Protein AF-A0A1B1N2X9-F1 (afdb_monomer_lite)

Organism: NCBI:txid1462996

Sequence (135 aa):
MDWLQILVITVVVIGSGLLIAALVQNFTFRRNVKKETALLLQACAHEPVIQLNEERLQQLPPPVLRWLRLTRSLDAGKPIRSVRIRQEGMLRTKPEGAWMPFRAKQYSLLDQPSFIWMARIQRHRGLRFMAETCT

Radius of gyration: 24.11 Å; chains: 1; bounding box: 56×23×77 Å

Structure (mmCIF, N/CA/C/O backbone):
data_AF-A0A1B1N2X9-F1
#
_entry.id   AF-A0A1B1N2X9-F1
#
loop_
_atom_site.group_PDB
_atom_site.id
_atom_site.type_symbol
_atom_site.label_atom_id
_atom_site.label_alt_id
_atom_site.label_comp_id
_atom_site.label_asym_id
_atom_site.label_entity_id
_atom_site.label_seq_id
_atom_site.pdbx_PDB_ins_code
_atom_site.Cartn_x
_atom_site.Cartn_y
_atom_site.Cartn_z
_atom_site.occupancy
_atom_site.B_iso_or_equiv
_atom_site.auth_seq_id
_atom_site.auth_comp_id
_atom_site.auth_asym_id
_atom_site.auth_atom_id
_atom_site.pdbx_PDB_model_num
ATOM 1 N N . MET A 1 1 ? 36.705 -3.553 -45.521 1.00 69.06 1 MET A N 1
ATOM 2 C CA . MET A 1 1 ? 35.517 -3.593 -44.644 1.00 69.06 1 MET A CA 1
ATOM 3 C C . MET A 1 1 ? 34.549 -2.564 -45.162 1.00 69.06 1 MET A C 1
ATOM 5 O O . MET A 1 1 ? 34.895 -1.388 -45.189 1.00 69.06 1 MET A O 1
ATOM 9 N N . ASP A 1 2 ? 33.383 -3.009 -45.608 1.00 88.75 2 ASP A N 1
ATOM 10 C CA . ASP A 1 2 ? 32.369 -2.108 -46.140 1.00 88.75 2 ASP A CA 1
ATOM 11 C C . ASP A 1 2 ? 31.736 -1.320 -44.991 1.00 88.75 2 ASP A C 1
ATOM 13 O O . ASP A 1 2 ? 31.458 -1.874 -43.925 1.00 88.75 2 ASP A O 1
ATOM 17 N N . TRP A 1 3 ? 31.480 -0.029 -45.194 1.00 86.00 3 TRP A N 1
ATOM 18 C CA . TRP A 1 3 ? 30.863 0.852 -44.192 1.00 86.00 3 TRP A CA 1
ATOM 19 C C . TRP A 1 3 ? 29.541 0.304 -43.628 1.00 86.00 3 TRP A C 1
ATOM 21 O O . TRP A 1 3 ? 29.219 0.517 -42.459 1.00 86.00 3 TRP A O 1
ATOM 31 N N . LEU A 1 4 ? 28.819 -0.479 -44.435 1.00 89.81 4 LEU A N 1
ATOM 32 C CA . LEU A 1 4 ? 27.624 -1.216 -44.027 1.00 89.81 4 LEU A CA 1
ATOM 33 C C . LEU A 1 4 ? 27.905 -2.255 -42.930 1.00 89.81 4 LEU A C 1
ATOM 35 O O . LEU A 1 4 ? 27.122 -2.370 -41.991 1.00 89.81 4 LEU A O 1
ATOM 39 N N . GLN A 1 5 ? 29.027 -2.976 -42.995 1.00 88.44 5 GLN A N 1
ATOM 40 C CA . GLN A 1 5 ? 29.387 -3.976 -41.983 1.00 88.44 5 GLN A CA 1
ATOM 41 C C . GLN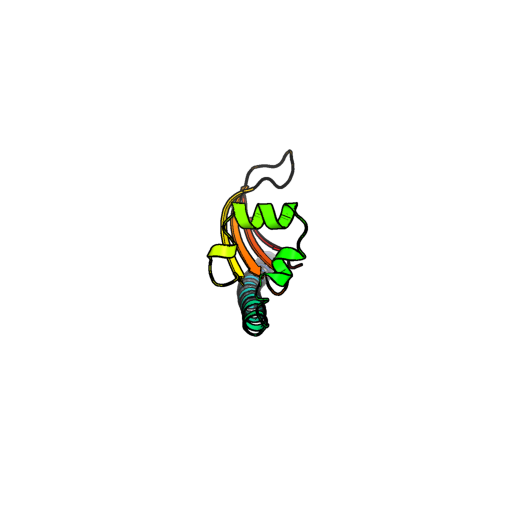 A 1 5 ? 29.699 -3.320 -40.631 1.00 88.44 5 GLN A C 1
ATOM 43 O O . GLN A 1 5 ? 29.270 -3.817 -39.591 1.00 88.44 5 GLN A O 1
ATOM 48 N N . ILE A 1 6 ? 30.383 -2.172 -40.639 1.00 90.38 6 ILE A N 1
ATOM 49 C CA . ILE A 1 6 ? 30.709 -1.416 -39.418 1.00 90.38 6 ILE A CA 1
ATOM 50 C C . ILE A 1 6 ? 29.428 -0.884 -38.754 1.00 90.38 6 ILE A C 1
ATOM 52 O O . ILE A 1 6 ? 29.265 -0.994 -37.535 1.00 90.38 6 ILE A O 1
ATOM 56 N N . LEU A 1 7 ? 28.484 -0.367 -39.549 1.00 93.81 7 LEU A N 1
ATOM 57 C CA . LEU A 1 7 ? 27.184 0.100 -39.059 1.00 93.81 7 LEU A CA 1
ATOM 58 C C . LEU A 1 7 ? 26.377 -1.024 -38.395 1.00 93.81 7 LEU A C 1
ATOM 60 O O . LEU A 1 7 ? 25.881 -0.848 -37.282 1.00 93.81 7 LEU A O 1
ATOM 64 N N . VAL A 1 8 ? 26.292 -2.192 -39.038 1.00 94.00 8 VAL A N 1
ATOM 65 C CA . VAL A 1 8 ? 25.544 -3.345 -38.510 1.00 94.00 8 VAL A CA 1
ATOM 66 C C . VAL A 1 8 ? 26.136 -3.837 -37.188 1.00 94.00 8 VAL A C 1
ATOM 68 O O . VAL A 1 8 ? 25.393 -4.029 -36.226 1.00 94.00 8 VAL A O 1
ATOM 71 N N . ILE A 1 9 ? 27.462 -3.980 -37.099 1.00 93.56 9 ILE A N 1
ATOM 72 C CA . ILE A 1 9 ? 28.133 -4.422 -35.865 1.00 93.56 9 ILE A CA 1
ATOM 73 C C . ILE A 1 9 ? 27.855 -3.440 -34.721 1.00 93.56 9 ILE A C 1
ATOM 75 O O . ILE A 1 9 ? 27.517 -3.857 -33.613 1.00 93.56 9 ILE A O 1
ATOM 79 N N . THR A 1 10 ? 27.921 -2.137 -34.995 1.00 92.06 10 THR A N 1
ATOM 80 C CA . THR A 1 10 ? 27.697 -1.098 -33.981 1.00 92.06 10 THR A CA 1
ATOM 81 C C . THR A 1 10 ? 26.269 -1.147 -33.427 1.00 92.06 10 THR A C 1
ATOM 83 O O . THR A 1 10 ? 26.072 -1.121 -32.211 1.00 92.06 10 THR A O 1
ATOM 86 N N . VAL A 1 11 ? 25.265 -1.296 -34.298 1.00 95.12 11 VAL A N 1
ATOM 87 C CA . VAL A 1 11 ? 23.853 -1.414 -33.890 1.00 95.12 11 VAL A CA 1
ATOM 88 C C . VAL A 1 11 ? 23.613 -2.670 -33.049 1.00 95.12 11 VAL A C 1
ATOM 90 O O . VAL A 1 11 ? 22.914 -2.602 -32.038 1.00 95.12 11 VAL A O 1
ATOM 93 N N . VAL A 1 12 ? 24.215 -3.805 -33.417 1.00 94.75 12 VAL A N 1
ATOM 94 C CA . VAL A 1 12 ? 24.088 -5.063 -32.663 1.00 94.75 12 VAL A CA 1
ATOM 95 C C . VAL A 1 12 ? 24.704 -4.938 -31.268 1.00 94.75 12 VAL A C 1
ATOM 97 O O . VAL A 1 12 ? 24.085 -5.348 -30.284 1.00 94.75 12 VAL A O 1
ATOM 100 N N . VAL A 1 13 ? 25.884 -4.323 -31.155 1.00 94.50 13 VAL A N 1
ATOM 101 C CA . VAL A 1 13 ? 26.549 -4.109 -29.861 1.00 94.50 13 VAL A CA 1
ATOM 102 C C . VAL A 1 13 ? 25.700 -3.211 -28.959 1.00 94.50 13 VAL A C 1
ATOM 104 O O . VAL A 1 13 ? 25.425 -3.585 -27.818 1.00 94.50 13 VAL A O 1
ATOM 107 N N . ILE A 1 14 ? 25.195 -2.088 -29.478 1.00 93.75 14 ILE A N 1
ATOM 108 C CA . ILE A 1 14 ? 24.323 -1.177 -28.720 1.00 93.75 14 ILE A CA 1
ATOM 109 C C . ILE A 1 14 ? 23.022 -1.880 -28.305 1.00 93.75 14 ILE A C 1
ATOM 111 O O . ILE A 1 14 ? 22.618 -1.805 -27.143 1.00 93.75 14 ILE A O 1
ATOM 115 N N . GLY A 1 15 ? 22.387 -2.607 -29.229 1.00 92.12 15 GLY A N 1
ATOM 116 C CA . GLY A 1 15 ? 21.152 -3.345 -28.967 1.00 92.12 15 GLY A CA 1
ATOM 117 C C . GLY A 1 15 ? 21.323 -4.394 -27.869 1.00 92.12 15 GLY A C 1
ATOM 118 O O . GLY A 1 15 ? 20.501 -4.470 -26.956 1.00 92.12 15 GLY A O 1
ATOM 119 N N . SER A 1 16 ? 22.419 -5.157 -27.913 1.00 90.06 16 SER A N 1
ATOM 120 C CA . SER A 1 16 ? 22.739 -6.168 -26.900 1.00 90.06 16 SER A CA 1
ATOM 121 C C . SER A 1 16 ? 22.987 -5.552 -25.516 1.00 90.06 16 SER A C 1
ATOM 123 O O . SER A 1 16 ? 22.440 -6.041 -24.526 1.00 90.06 16 SER A O 1
ATOM 125 N N . GLY A 1 17 ? 23.708 -4.426 -25.446 1.00 91.56 17 GLY A N 1
ATOM 126 C CA . GLY A 1 17 ? 23.938 -3.680 -24.207 1.00 91.56 17 GLY A CA 1
ATOM 127 C C . GLY A 1 17 ? 22.644 -3.186 -23.554 1.00 91.56 17 GLY A C 1
ATOM 128 O O . GLY A 1 17 ? 22.444 -3.381 -22.354 1.00 91.56 17 GLY A O 1
ATOM 129 N N . LEU A 1 18 ? 21.725 -2.621 -24.345 1.00 90.44 18 LEU A N 1
ATOM 130 C CA . LEU A 1 18 ? 20.412 -2.174 -23.859 1.00 90.44 18 LEU A CA 1
ATOM 131 C C . LEU A 1 18 ? 19.556 -3.339 -23.342 1.00 90.44 18 LEU A C 1
ATOM 133 O O . LEU A 1 18 ? 18.898 -3.214 -22.308 1.00 90.44 18 LEU A O 1
ATOM 137 N N . LEU A 1 19 ? 19.591 -4.484 -24.027 1.00 88.88 19 LEU A N 1
ATOM 138 C CA . LEU A 1 19 ? 18.864 -5.692 -23.630 1.00 88.88 19 LEU A CA 1
ATOM 139 C C . LEU A 1 19 ? 19.363 -6.235 -22.286 1.00 88.88 19 LEU A C 1
ATOM 141 O O . LEU A 1 19 ? 18.563 -6.524 -21.393 1.00 88.88 19 LEU A O 1
ATOM 145 N N . ILE A 1 20 ? 20.684 -6.317 -22.116 1.00 87.75 20 ILE A N 1
ATOM 146 C CA . ILE A 1 20 ? 21.313 -6.761 -20.868 1.00 87.75 20 ILE A CA 1
ATOM 147 C C . ILE A 1 20 ? 20.983 -5.785 -19.732 1.00 87.75 20 ILE A C 1
ATOM 149 O O . ILE A 1 20 ? 20.557 -6.219 -18.660 1.00 87.75 20 ILE A O 1
ATOM 153 N N . ALA A 1 21 ? 21.098 -4.475 -19.967 1.00 85.06 21 ALA A N 1
ATOM 154 C CA . ALA A 1 21 ? 20.767 -3.456 -18.973 1.00 85.06 21 ALA A CA 1
ATOM 155 C C . ALA A 1 21 ? 19.301 -3.551 -18.513 1.00 85.06 21 ALA A C 1
ATOM 157 O O . ALA A 1 21 ? 19.032 -3.535 -17.311 1.00 85.06 21 ALA A O 1
ATOM 158 N N . ALA A 1 22 ? 18.356 -3.730 -19.443 1.00 80.75 22 ALA A N 1
ATOM 159 C CA . ALA A 1 22 ? 16.937 -3.886 -19.123 1.00 80.75 22 ALA A CA 1
ATOM 160 C C . ALA A 1 22 ? 16.657 -5.141 -18.273 1.00 80.75 22 ALA A C 1
ATOM 162 O O . ALA A 1 22 ? 15.873 -5.094 -17.318 1.00 80.75 22 ALA A O 1
ATOM 163 N N . LEU A 1 23 ? 17.318 -6.263 -18.581 1.00 82.38 23 LEU A N 1
ATOM 164 C CA . LEU A 1 23 ? 17.195 -7.502 -17.807 1.00 82.38 23 LEU A CA 1
ATOM 165 C C . LEU A 1 23 ? 17.750 -7.344 -16.385 1.00 82.38 23 LEU A C 1
ATOM 167 O O . LEU A 1 23 ? 17.086 -7.735 -15.418 1.00 82.38 23 LEU A O 1
ATOM 171 N N . VAL A 1 24 ? 18.929 -6.730 -16.249 1.00 83.81 24 VAL A N 1
ATOM 172 C CA . VAL A 1 24 ? 19.578 -6.480 -14.954 1.00 83.81 24 VAL A CA 1
ATOM 173 C C . VAL A 1 24 ? 18.748 -5.522 -14.103 1.00 83.81 24 VAL A C 1
ATOM 175 O O . VAL A 1 24 ? 18.507 -5.812 -12.930 1.00 83.81 24 VAL A O 1
ATOM 178 N N . GLN A 1 25 ? 18.245 -4.426 -14.678 1.00 68.56 25 GLN A N 1
ATOM 179 C CA . GLN A 1 25 ? 17.392 -3.480 -13.954 1.00 68.56 25 GLN A CA 1
ATOM 180 C C . GLN A 1 25 ? 16.150 -4.164 -13.380 1.00 68.56 25 GLN A C 1
ATOM 182 O O . GLN A 1 25 ? 15.858 -4.029 -12.192 1.00 68.56 25 GLN A O 1
ATOM 187 N N . ASN A 1 26 ? 15.452 -4.965 -14.187 1.00 72.06 26 ASN A N 1
ATOM 188 C CA . ASN A 1 26 ? 14.247 -5.659 -13.744 1.00 72.06 26 ASN A CA 1
ATOM 189 C C . ASN A 1 26 ? 14.539 -6.697 -12.641 1.00 72.06 26 ASN A C 1
ATOM 191 O O . ASN A 1 26 ? 13.731 -6.886 -11.728 1.00 72.06 26 ASN A O 1
ATOM 195 N N . PHE A 1 27 ? 15.688 -7.377 -12.693 1.00 74.56 27 PHE A N 1
ATOM 196 C CA . PHE A 1 27 ? 16.072 -8.347 -11.667 1.00 74.56 27 PHE A CA 1
ATOM 197 C C . PHE A 1 27 ? 16.442 -7.677 -10.340 1.00 74.56 27 PHE A C 1
ATOM 199 O O . PHE A 1 27 ? 15.919 -8.056 -9.287 1.00 74.56 27 PHE A O 1
ATOM 206 N N . THR A 1 28 ? 17.304 -6.661 -10.389 1.00 68.00 28 THR A N 1
ATOM 207 C CA . THR A 1 28 ? 17.780 -5.935 -9.205 1.00 68.00 28 THR A CA 1
ATOM 208 C C . THR A 1 28 ? 16.629 -5.219 -8.508 1.00 68.00 28 THR A C 1
ATOM 210 O O . THR A 1 28 ? 16.473 -5.356 -7.297 1.00 68.00 28 THR A O 1
ATOM 213 N N . PHE A 1 29 ? 15.741 -4.578 -9.273 1.00 69.00 29 PHE A N 1
ATOM 214 C CA . PHE A 1 29 ? 14.539 -3.933 -8.750 1.00 69.00 29 PHE A CA 1
ATOM 215 C C . PHE A 1 29 ? 13.641 -4.924 -7.996 1.00 69.00 29 PHE A C 1
ATOM 217 O O . PHE A 1 29 ? 13.354 -4.744 -6.816 1.00 69.00 29 PHE A O 1
ATOM 224 N N . ARG A 1 30 ? 13.293 -6.067 -8.611 1.00 68.62 30 ARG A N 1
ATOM 225 C CA . ARG A 1 30 ? 12.479 -7.101 -7.940 1.00 68.62 30 ARG A CA 1
ATOM 226 C C . ARG A 1 30 ? 13.129 -7.647 -6.669 1.00 68.62 30 ARG A C 1
ATOM 228 O O . ARG A 1 30 ? 12.412 -8.110 -5.778 1.00 68.62 30 ARG A O 1
ATOM 235 N N . ARG A 1 31 ? 14.462 -7.666 -6.605 1.00 68.25 31 ARG A N 1
ATOM 236 C CA . ARG A 1 31 ? 15.213 -8.146 -5.442 1.00 68.25 31 ARG A CA 1
ATOM 237 C C . ARG A 1 31 ? 15.226 -7.113 -4.318 1.00 68.25 31 ARG A C 1
ATOM 239 O O . ARG A 1 31 ? 14.997 -7.506 -3.178 1.00 68.25 31 ARG A O 1
ATOM 246 N N . ASN A 1 32 ? 15.443 -5.840 -4.633 1.00 71.69 32 ASN A N 1
ATOM 247 C CA . ASN A 1 32 ? 15.470 -4.756 -3.651 1.00 71.69 32 ASN A CA 1
ATOM 248 C C . ASN A 1 32 ? 14.099 -4.569 -3.006 1.00 71.69 32 ASN A C 1
ATOM 250 O O . ASN A 1 32 ? 13.993 -4.649 -1.789 1.00 71.69 32 ASN A O 1
ATOM 254 N N . VAL A 1 33 ? 13.035 -4.550 -3.809 1.00 68.06 33 VAL A N 1
ATOM 255 C CA . VAL A 1 33 ? 11.655 -4.427 -3.321 1.00 68.06 33 VAL A CA 1
ATOM 256 C C . VAL A 1 33 ? 11.285 -5.557 -2.361 1.00 68.06 33 VAL A C 1
ATOM 258 O O . VAL A 1 33 ? 10.689 -5.330 -1.311 1.00 68.06 33 VAL A O 1
ATOM 261 N N . LYS A 1 34 ? 11.673 -6.803 -2.672 1.00 71.62 34 LYS A N 1
ATOM 262 C CA . LYS A 1 34 ? 11.458 -7.937 -1.759 1.00 71.62 34 LYS A CA 1
ATOM 263 C C . LYS A 1 34 ? 12.222 -7.779 -0.446 1.00 71.62 34 LYS A C 1
ATOM 265 O O . LYS A 1 34 ? 11.679 -8.145 0.591 1.00 71.62 34 LYS A O 1
ATOM 270 N N . LYS A 1 35 ? 13.465 -7.295 -0.503 1.00 72.50 35 LYS A N 1
ATOM 271 C CA . LYS A 1 35 ? 14.308 -7.094 0.679 1.00 72.50 35 LYS A CA 1
ATOM 272 C C . LYS A 1 35 ? 13.769 -5.967 1.554 1.00 72.50 35 LYS A C 1
ATOM 274 O O . LYS A 1 35 ? 13.584 -6.195 2.737 1.00 72.50 35 LYS A O 1
ATOM 279 N N . GLU A 1 36 ? 13.452 -4.815 0.977 1.00 66.19 36 GLU A N 1
ATOM 280 C CA . GLU A 1 36 ? 12.883 -3.664 1.689 1.00 66.19 36 GLU A CA 1
ATOM 281 C C . GLU A 1 36 ? 11.538 -4.014 2.323 1.00 66.19 36 GLU A C 1
ATOM 283 O O . GLU A 1 36 ? 11.339 -3.780 3.511 1.00 66.19 36 GLU A O 1
ATOM 288 N N . THR A 1 37 ? 10.656 -4.695 1.579 1.00 67.88 37 THR A N 1
ATOM 289 C CA . THR A 1 37 ? 9.381 -5.174 2.135 1.00 67.88 37 THR A CA 1
ATOM 290 C C . THR A 1 37 ? 9.615 -6.141 3.301 1.00 67.88 37 THR A C 1
ATOM 292 O O . THR A 1 37 ? 8.922 -6.063 4.309 1.00 67.88 37 THR A O 1
ATOM 295 N N . ALA A 1 38 ? 10.577 -7.064 3.184 1.00 70.50 38 ALA A N 1
ATOM 296 C CA . ALA A 1 38 ? 10.878 -8.018 4.250 1.00 70.50 38 ALA A CA 1
ATOM 297 C C . ALA A 1 38 ? 11.477 -7.336 5.488 1.00 70.50 38 ALA A C 1
ATOM 299 O O . ALA A 1 38 ? 11.079 -7.670 6.598 1.00 70.50 38 ALA A O 1
ATOM 300 N N . LEU A 1 39 ? 12.379 -6.370 5.302 1.00 70.69 39 LEU A N 1
ATOM 301 C CA . LEU A 1 39 ? 13.003 -5.613 6.387 1.00 70.69 39 LEU A CA 1
ATOM 302 C C . LEU A 1 39 ? 11.980 -4.753 7.136 1.00 70.69 39 LEU A C 1
ATOM 304 O O . LEU A 1 39 ? 11.94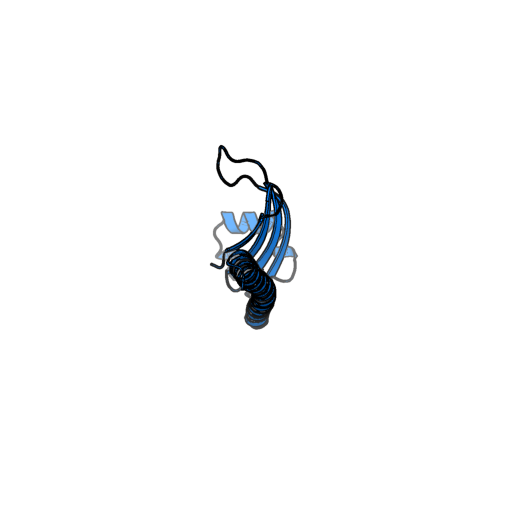0 -4.811 8.361 1.00 70.69 39 LEU A O 1
ATOM 308 N N . LEU A 1 40 ? 11.107 -4.037 6.420 1.00 66.88 40 LEU A N 1
ATOM 309 C CA . LEU A 1 40 ? 10.038 -3.238 7.029 1.00 66.88 40 LEU A CA 1
ATOM 310 C C . LEU A 1 40 ? 9.056 -4.119 7.814 1.00 66.88 40 LEU A C 1
ATOM 312 O O . LEU A 1 40 ? 8.746 -3.836 8.967 1.00 66.88 40 LEU A O 1
ATOM 316 N N . LEU A 1 41 ? 8.629 -5.249 7.239 1.00 66.38 41 LEU A N 1
ATOM 317 C CA . LEU A 1 41 ? 7.752 -6.195 7.939 1.00 66.38 41 LEU A CA 1
ATOM 318 C C . LEU A 1 41 ? 8.421 -6.826 9.175 1.00 66.38 41 LEU A C 1
ATOM 320 O O . LEU A 1 41 ? 7.736 -7.119 10.153 1.00 66.38 41 LEU A O 1
ATOM 324 N N . GLN A 1 42 ? 9.735 -7.060 9.136 1.00 68.00 42 GLN A N 1
ATOM 325 C CA . GLN A 1 42 ? 10.476 -7.708 10.220 1.00 68.00 42 GLN A CA 1
ATOM 326 C C . GLN A 1 42 ? 10.802 -6.741 11.367 1.00 68.00 42 GLN A C 1
ATOM 328 O O . GLN A 1 42 ? 10.689 -7.136 12.528 1.00 68.00 42 GLN A O 1
ATOM 333 N N . ALA A 1 43 ? 11.126 -5.481 11.062 1.00 62.09 43 ALA A N 1
ATOM 334 C CA . ALA A 1 43 ? 11.308 -4.423 12.057 1.00 62.09 43 ALA A CA 1
ATOM 335 C C . ALA A 1 43 ? 10.025 -4.201 12.875 1.00 62.09 43 ALA A C 1
ATOM 337 O O . ALA A 1 43 ? 10.066 -4.157 14.103 1.00 62.09 43 ALA A O 1
ATOM 338 N N . CYS A 1 44 ? 8.865 -4.195 12.214 1.00 56.47 44 CYS A N 1
ATOM 339 C CA . CYS A 1 44 ? 7.582 -4.039 12.894 1.00 56.47 44 CYS A CA 1
ATOM 340 C C . CYS A 1 44 ? 7.139 -5.270 13.692 1.00 56.47 44 CYS A C 1
ATOM 342 O O . CYS A 1 44 ? 6.233 -5.152 14.503 1.00 56.47 44 CYS A O 1
ATOM 344 N N . ALA A 1 45 ? 7.740 -6.452 13.519 1.00 60.75 45 ALA A N 1
ATOM 345 C CA . ALA A 1 45 ? 7.359 -7.623 14.312 1.00 60.75 45 ALA A CA 1
ATOM 346 C C . ALA A 1 45 ? 7.742 -7.487 15.800 1.00 60.75 45 ALA A C 1
ATOM 348 O O . ALA A 1 45 ? 7.137 -8.156 16.640 1.00 60.75 45 ALA A O 1
ATOM 349 N N . HIS A 1 46 ? 8.701 -6.617 16.134 1.00 57.41 46 HIS A N 1
ATOM 350 C CA . HIS A 1 46 ? 9.262 -6.497 17.483 1.00 57.41 46 HIS A CA 1
ATOM 351 C C . HIS A 1 46 ? 8.699 -5.348 18.328 1.00 57.41 46 HIS A C 1
ATOM 353 O O . HIS A 1 46 ? 8.992 -5.298 19.520 1.00 57.41 46 HIS A O 1
ATOM 359 N N . GLU A 1 47 ? 7.888 -4.446 17.770 1.00 63.19 47 GLU A N 1
ATOM 360 C CA . GLU A 1 47 ? 7.346 -3.348 18.577 1.00 63.19 47 GLU A CA 1
ATOM 361 C C . GLU A 1 47 ? 6.243 -3.809 19.540 1.00 63.19 47 GLU A C 1
ATOM 363 O O . GLU A 1 47 ? 5.474 -4.724 19.215 1.00 63.19 47 GLU A O 1
ATOM 368 N N . PRO A 1 48 ? 6.150 -3.195 20.732 1.00 61.25 48 PRO A N 1
ATOM 369 C CA . PRO A 1 48 ? 5.105 -3.504 21.685 1.00 61.25 48 PRO A CA 1
ATOM 370 C C . PRO A 1 48 ? 3.757 -3.044 21.141 1.00 61.25 48 PRO A C 1
ATOM 372 O O . PRO A 1 48 ? 3.524 -1.877 20.836 1.00 61.25 48 PRO A O 1
ATOM 375 N N . VAL A 1 49 ? 2.845 -3.999 21.056 1.00 65.31 49 VAL A N 1
ATOM 376 C CA . VAL A 1 49 ? 1.467 -3.763 20.665 1.00 65.31 49 VAL A CA 1
ATOM 377 C C . VAL A 1 49 ? 0.777 -2.892 21.716 1.00 65.31 49 VAL A C 1
ATOM 379 O O . VAL A 1 49 ? 0.689 -3.268 22.886 1.00 65.31 49 VAL A O 1
ATOM 382 N N . ILE A 1 50 ? 0.228 -1.755 21.287 1.00 69.12 50 ILE A N 1
ATOM 383 C CA . ILE A 1 50 ? -0.660 -0.950 22.121 1.00 69.12 50 ILE A CA 1
ATOM 384 C C . ILE A 1 50 ? -1.914 -1.773 22.438 1.00 69.12 50 ILE A C 1
ATOM 386 O O . ILE A 1 50 ? -2.748 -2.032 21.569 1.00 69.12 50 ILE A O 1
ATOM 390 N N . GLN A 1 51 ? -2.060 -2.174 23.700 1.00 69.25 51 GLN A N 1
ATOM 391 C CA . GLN A 1 51 ? -3.304 -2.758 24.185 1.00 69.25 51 GLN A CA 1
ATOM 392 C C . GLN A 1 51 ? -4.303 -1.648 24.509 1.00 69.25 51 GLN A C 1
ATOM 394 O O . GLN A 1 51 ? -3.989 -0.683 25.208 1.00 69.25 51 GLN A O 1
ATOM 399 N N . LEU A 1 52 ? -5.510 -1.781 23.965 1.00 74.56 52 LEU A N 1
ATOM 400 C CA . LEU A 1 52 ? -6.612 -0.870 24.230 1.00 74.56 52 LEU A CA 1
ATOM 401 C C . LEU A 1 52 ? -7.339 -1.364 25.489 1.00 74.56 52 LEU A C 1
ATOM 403 O O . LEU A 1 52 ? -8.037 -2.373 25.437 1.00 74.56 52 LEU A O 1
ATOM 407 N N . ASN A 1 53 ? -7.131 -0.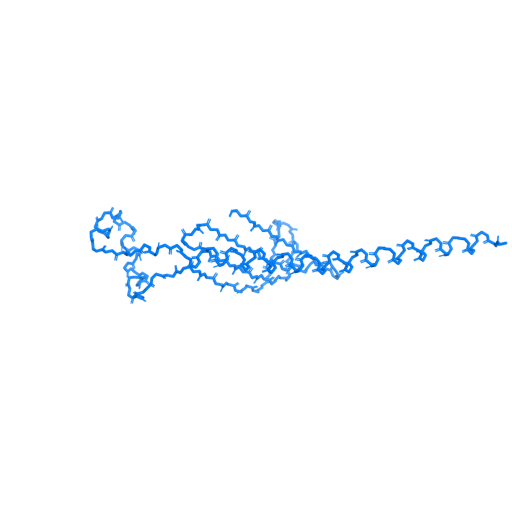691 26.621 1.00 81.44 53 ASN A N 1
ATOM 408 C CA . ASN A 1 53 ? -7.846 -0.960 27.872 1.00 81.44 53 ASN A CA 1
ATOM 409 C C . ASN A 1 53 ? -9.022 0.022 28.054 1.00 81.44 53 ASN A C 1
ATOM 411 O O . ASN A 1 53 ? -9.161 0.992 27.302 1.00 81.44 53 ASN A O 1
ATOM 415 N N . GLU A 1 54 ? -9.880 -0.223 29.048 1.00 82.50 54 GLU A N 1
ATOM 416 C CA . GLU A 1 54 ? -11.057 0.623 29.291 1.00 82.50 54 GLU A CA 1
ATOM 417 C C . GLU A 1 54 ? -10.703 2.083 29.599 1.00 82.50 54 GLU A C 1
ATOM 419 O O . GLU A 1 54 ? -11.364 2.987 29.093 1.00 82.50 54 GLU A O 1
ATOM 424 N N . GLU A 1 55 ? -9.629 2.337 30.346 1.00 85.06 55 GLU A N 1
ATOM 425 C CA . GLU A 1 55 ? -9.175 3.699 30.656 1.00 85.06 55 GLU A CA 1
ATOM 426 C C . GLU A 1 55 ? -8.801 4.477 29.387 1.00 85.06 55 GLU A C 1
ATOM 428 O O . GLU A 1 55 ? -9.225 5.616 29.192 1.00 85.06 55 GLU A O 1
ATOM 433 N N . ARG A 1 56 ? -8.065 3.843 28.467 1.00 82.94 56 ARG A N 1
ATOM 434 C CA . ARG A 1 56 ? -7.695 4.430 27.171 1.00 82.94 56 ARG A CA 1
ATOM 435 C C . ARG A 1 56 ? -8.924 4.676 26.306 1.00 82.94 56 ARG A C 1
ATOM 437 O O . ARG A 1 56 ? -8.984 5.692 25.624 1.00 82.94 56 ARG A O 1
ATOM 444 N N . LEU A 1 57 ? -9.905 3.773 26.343 1.00 86.25 57 LEU A N 1
ATOM 445 C CA . LEU A 1 57 ? -11.173 3.930 25.626 1.00 86.25 57 LEU A CA 1
ATOM 446 C C . LEU A 1 57 ? -11.985 5.126 26.135 1.00 86.25 57 LEU A C 1
ATOM 448 O O . LEU A 1 57 ? -12.596 5.822 25.326 1.00 86.25 57 LEU A O 1
ATOM 452 N N . GLN A 1 58 ? -11.978 5.380 27.445 1.00 86.81 58 GLN A N 1
ATOM 453 C CA . GLN A 1 58 ? -12.671 6.521 28.053 1.00 86.81 58 GLN A CA 1
ATOM 454 C C . GLN A 1 58 ? -12.014 7.868 27.712 1.00 86.81 58 GLN A C 1
ATOM 456 O O . GLN A 1 58 ? -12.697 8.888 27.681 1.00 86.81 58 GLN A O 1
ATOM 461 N N . GLN A 1 59 ? -10.714 7.873 27.402 1.00 91.19 59 GLN A N 1
ATOM 462 C CA . GLN A 1 59 ? -9.978 9.067 26.967 1.00 91.19 59 GLN A CA 1
ATOM 463 C C . GLN A 1 59 ? -10.204 9.426 25.487 1.00 91.19 59 GLN A C 1
ATOM 465 O O . GLN A 1 59 ? -9.814 10.510 25.051 1.00 91.19 59 GLN A O 1
ATOM 470 N N . LEU A 1 60 ? -10.811 8.538 24.689 1.00 89.94 60 LEU A N 1
ATOM 471 C CA . LEU A 1 60 ? -11.034 8.794 23.267 1.00 89.94 60 LEU A CA 1
ATOM 472 C C . LEU A 1 60 ? -12.181 9.791 23.038 1.00 89.94 60 LEU A C 1
ATOM 474 O O . LEU A 1 60 ? -13.216 9.716 23.706 1.00 89.94 60 LEU A O 1
ATOM 478 N N . PRO A 1 61 ? -12.078 10.664 22.016 1.00 95.06 61 PRO A N 1
ATOM 479 C CA . PRO A 1 61 ? -13.187 11.517 21.615 1.00 95.06 61 PRO A CA 1
ATOM 480 C C . PRO A 1 61 ? -14.451 10.697 21.294 1.00 95.06 61 PRO A C 1
ATOM 482 O O . PRO A 1 61 ? -14.354 9.655 20.630 1.00 95.06 61 PRO A O 1
ATOM 485 N N . PRO A 1 62 ? -15.658 11.182 21.650 1.00 93.00 62 PRO A N 1
ATOM 486 C CA . PRO A 1 62 ? -16.901 10.442 21.433 1.00 93.00 62 PRO A CA 1
ATOM 487 C C . PRO A 1 62 ? -17.129 9.925 19.996 1.00 93.00 62 PRO A C 1
ATOM 489 O O . PRO A 1 62 ? -17.644 8.813 19.853 1.00 93.00 62 PRO A O 1
ATOM 492 N N . PRO A 1 63 ? -16.757 10.650 18.914 1.00 95.25 63 PRO A N 1
ATOM 493 C CA . PRO A 1 63 ? -16.880 10.128 17.550 1.00 95.25 63 PRO A CA 1
ATOM 494 C C . PRO A 1 63 ? -16.021 8.884 17.287 1.00 95.25 63 PRO A C 1
ATOM 496 O O . PRO A 1 63 ? -16.487 7.957 16.627 1.00 95.25 63 PRO A O 1
ATOM 499 N N . VAL A 1 64 ? -14.802 8.838 17.834 1.00 91.88 64 VAL A N 1
ATOM 500 C CA . VAL A 1 64 ? -13.864 7.718 17.653 1.00 91.88 64 VAL A CA 1
ATOM 501 C C . VAL A 1 64 ? -14.383 6.481 18.379 1.00 91.88 64 VAL A C 1
ATOM 503 O O . VAL A 1 64 ? -14.453 5.404 17.791 1.00 91.88 64 VAL A O 1
ATOM 506 N N . LEU A 1 65 ? -14.833 6.644 19.627 1.00 90.44 65 LEU A N 1
ATOM 507 C CA . LEU A 1 65 ? -15.405 5.549 20.410 1.00 90.44 65 LEU A CA 1
ATOM 508 C C . LEU A 1 65 ? -16.661 4.965 19.746 1.00 90.44 65 LEU A C 1
ATOM 510 O O . LEU A 1 65 ? -16.825 3.746 19.688 1.00 90.44 65 LEU A O 1
ATOM 514 N N . ARG A 1 66 ? -17.540 5.824 19.209 1.00 92.00 66 ARG A N 1
ATOM 515 C CA . ARG A 1 66 ? -18.715 5.377 18.445 1.00 92.00 66 ARG A CA 1
ATOM 516 C C . ARG A 1 66 ? -18.313 4.580 17.211 1.00 92.00 66 ARG A C 1
ATOM 518 O O . ARG A 1 66 ? -18.881 3.518 16.984 1.00 92.00 66 ARG A O 1
ATOM 525 N N . TRP A 1 67 ? -17.337 5.064 16.446 1.00 92.88 67 TRP A N 1
ATOM 526 C CA . TRP A 1 67 ? -16.857 4.365 15.257 1.00 92.88 67 TRP A CA 1
ATOM 527 C C . TRP A 1 67 ? -16.301 2.978 15.602 1.00 92.88 67 TRP A C 1
ATOM 529 O O . TRP A 1 67 ? -16.750 2.001 15.015 1.00 92.88 67 TRP A O 1
ATOM 539 N N . LEU A 1 68 ? -15.439 2.872 16.623 1.00 88.62 68 LEU A N 1
ATOM 540 C CA . LEU A 1 68 ? -14.858 1.595 17.068 1.00 88.62 68 LEU A CA 1
ATOM 541 C C . LEU A 1 68 ? -15.915 0.565 17.496 1.00 88.62 68 LEU A C 1
ATOM 543 O O . LEU A 1 68 ? -15.756 -0.630 17.241 1.00 88.62 68 LEU A O 1
ATOM 547 N N . ARG A 1 69 ? -16.999 1.023 18.136 1.00 87.94 69 ARG A N 1
ATOM 548 C CA . ARG A 1 69 ? -18.140 0.173 18.512 1.00 87.94 69 ARG A CA 1
ATOM 549 C C . ARG A 1 69 ? -18.949 -0.265 17.292 1.00 87.94 69 ARG A C 1
ATOM 551 O O . ARG A 1 69 ? -19.310 -1.432 17.193 1.00 87.94 69 ARG A O 1
ATOM 558 N N . LEU A 1 70 ? -19.209 0.645 16.352 1.00 93.06 70 LEU A N 1
ATOM 559 C CA . LEU A 1 70 ? -19.957 0.346 15.125 1.00 93.06 70 LEU A CA 1
ATOM 560 C C . LEU A 1 70 ? -19.222 -0.654 14.227 1.00 93.06 70 LEU A C 1
ATOM 562 O O . LEU A 1 70 ? -19.850 -1.541 13.656 1.00 93.06 70 LEU A O 1
ATOM 566 N N . THR A 1 71 ? -17.899 -0.536 14.122 1.00 89.00 71 THR A N 1
ATOM 567 C CA . THR A 1 71 ? -17.065 -1.440 13.319 1.00 89.00 71 THR A CA 1
ATOM 568 C C . THR A 1 71 ? -16.744 -2.756 14.020 1.00 89.00 71 THR A C 1
ATOM 570 O O . THR A 1 71 ? -16.123 -3.619 13.399 1.00 89.00 71 THR A O 1
ATOM 573 N N . ARG A 1 72 ? -17.129 -2.919 15.297 1.00 85.69 72 ARG A N 1
ATOM 574 C CA . ARG A 1 72 ? -16.780 -4.075 16.144 1.00 85.69 72 ARG A CA 1
ATOM 575 C C . ARG A 1 72 ? -15.274 -4.334 16.229 1.00 85.69 72 ARG A C 1
ATOM 577 O O . ARG A 1 72 ? -14.827 -5.455 16.452 1.00 85.69 72 ARG A O 1
ATOM 584 N N . SER A 1 73 ? -14.460 -3.290 16.065 1.00 80.44 73 SER A N 1
ATOM 585 C CA . SER A 1 73 ? -12.998 -3.422 16.075 1.00 80.44 73 SER A CA 1
ATOM 586 C C . SER A 1 73 ? -12.447 -3.833 17.445 1.00 80.44 73 SER A C 1
ATOM 588 O O . SER A 1 73 ? -11.339 -4.354 17.520 1.00 80.44 73 SER A O 1
ATOM 590 N N . LEU A 1 74 ? -13.225 -3.627 18.512 1.00 78.88 74 LEU A N 1
ATOM 591 C CA . LEU A 1 74 ? -12.891 -4.030 19.881 1.00 78.88 74 LEU A CA 1
ATOM 592 C C . LEU A 1 74 ? -13.069 -5.539 20.122 1.00 78.88 74 LEU A C 1
ATOM 594 O O . LEU A 1 74 ? -12.422 -6.094 21.005 1.00 78.88 74 LEU A O 1
ATOM 598 N N . ASP A 1 75 ? -13.875 -6.217 19.302 1.00 80.88 75 ASP A N 1
ATOM 599 C CA . ASP A 1 75 ? -14.239 -7.626 19.500 1.00 80.88 75 ASP A CA 1
ATOM 600 C C . ASP A 1 75 ? -13.164 -8.587 18.958 1.00 80.88 75 ASP A C 1
ATOM 602 O O . ASP A 1 75 ? -13.158 -9.776 19.267 1.00 80.88 75 ASP A O 1
ATOM 606 N N . ALA A 1 76 ? -12.226 -8.082 18.146 1.00 71.06 76 ALA A N 1
ATOM 607 C CA . ALA A 1 76 ? -11.220 -8.880 17.443 1.00 71.06 76 ALA A CA 1
ATOM 608 C C . ALA A 1 76 ? -10.161 -9.524 18.365 1.00 71.06 76 ALA A C 1
ATOM 610 O O . ALA A 1 76 ? -9.349 -10.326 17.900 1.00 71.06 76 ALA A O 1
ATOM 611 N N . GLY A 1 77 ? -10.138 -9.181 19.660 1.00 68.69 77 GLY A N 1
ATOM 612 C CA . GLY A 1 77 ? -9.289 -9.782 20.700 1.00 68.69 77 GLY A CA 1
ATOM 613 C C . GLY A 1 77 ? -7.786 -9.484 20.593 1.00 68.69 77 GLY A C 1
ATOM 614 O O . GLY A 1 77 ? -7.083 -9.505 21.602 1.00 68.69 77 GLY A O 1
ATOM 615 N N . LYS A 1 78 ? -7.272 -9.179 19.396 1.00 72.69 78 LYS A N 1
ATOM 616 C CA . LYS A 1 78 ? -5.896 -8.732 19.153 1.00 72.69 78 LYS A CA 1
ATOM 617 C C . LYS A 1 78 ? -5.879 -7.616 18.108 1.00 72.69 78 LYS A C 1
ATOM 619 O O . LYS A 1 78 ? -6.566 -7.730 17.092 1.00 72.69 78 LYS A O 1
ATOM 624 N N . PRO A 1 79 ? -5.081 -6.560 18.313 1.00 74.69 79 PRO A N 1
ATOM 625 C CA . PRO A 1 79 ? -4.944 -5.502 17.326 1.00 74.69 79 PRO A CA 1
ATOM 626 C C . PRO A 1 79 ? -4.211 -6.007 16.080 1.00 74.69 79 PRO A C 1
ATOM 628 O O . PRO A 1 79 ? -3.295 -6.835 16.135 1.00 74.69 79 PRO A O 1
ATOM 631 N N . ILE A 1 80 ? -4.653 -5.500 14.935 1.00 78.69 80 ILE A N 1
ATOM 632 C CA . ILE A 1 80 ? -4.079 -5.809 13.630 1.00 78.69 80 ILE A CA 1
ATOM 633 C C . ILE A 1 80 ? -2.775 -5.022 13.497 1.00 78.69 80 ILE A C 1
ATOM 635 O O . ILE A 1 80 ? -2.770 -3.811 13.683 1.00 78.69 80 ILE A O 1
ATOM 639 N N . ARG A 1 81 ? -1.681 -5.702 13.146 1.00 78.19 81 ARG A N 1
ATOM 640 C CA . ARG A 1 81 ? -0.349 -5.077 13.017 1.00 78.19 81 ARG A CA 1
ATOM 641 C C . ARG A 1 81 ? -0.004 -4.686 11.588 1.00 78.19 81 ARG A C 1
ATOM 643 O O . ARG A 1 81 ? 0.654 -3.682 11.332 1.00 78.19 81 ARG A O 1
ATOM 650 N N . SER A 1 82 ? -0.438 -5.513 10.642 1.00 81.56 82 SER A N 1
ATOM 651 C CA . SER A 1 82 ? -0.201 -5.292 9.224 1.00 81.56 82 SER A CA 1
ATOM 652 C C . SER A 1 82 ? -1.356 -5.805 8.382 1.00 81.56 82 SER A C 1
ATOM 654 O O . SER A 1 82 ? -2.052 -6.753 8.752 1.00 81.56 82 SER A O 1
ATOM 656 N N . VAL A 1 83 ? -1.550 -5.172 7.231 1.00 86.75 83 VAL A N 1
ATOM 657 C CA . VAL A 1 83 ? -2.570 -5.545 6.257 1.00 86.75 83 VAL A CA 1
ATOM 658 C C . VAL A 1 83 ? -1.914 -5.699 4.897 1.00 86.75 83 VAL A C 1
ATOM 660 O O . VAL A 1 83 ? -1.150 -4.844 4.451 1.00 86.75 83 VAL A O 1
ATOM 663 N N . ARG A 1 84 ? -2.242 -6.796 4.212 1.00 89.25 84 ARG A N 1
ATOM 664 C CA . ARG A 1 84 ? -1.867 -7.013 2.817 1.00 89.25 84 ARG A CA 1
ATOM 665 C C . ARG A 1 84 ? -3.097 -6.913 1.932 1.00 89.25 84 ARG A C 1
ATOM 667 O O . ARG A 1 84 ? -3.982 -7.759 2.012 1.00 89.25 84 ARG A O 1
ATOM 674 N N . ILE A 1 85 ? -3.090 -5.956 1.015 1.00 91.19 85 ILE A N 1
ATOM 675 C CA . ILE A 1 85 ? -4.192 -5.720 0.082 1.00 91.19 85 ILE A CA 1
ATOM 676 C C . ILE A 1 85 ? -3.738 -6.084 -1.332 1.00 91.19 85 ILE A C 1
ATOM 678 O O . ILE A 1 85 ? -2.626 -5.758 -1.753 1.00 91.19 85 ILE A O 1
ATOM 682 N N . ARG A 1 86 ? -4.594 -6.791 -2.074 1.00 92.38 86 ARG A N 1
ATOM 683 C CA . ARG A 1 86 ? -4.449 -7.007 -3.519 1.00 92.38 86 ARG A CA 1
ATOM 684 C C . ARG A 1 86 ? -5.583 -6.280 -4.220 1.00 92.38 86 ARG A C 1
ATOM 686 O O . ARG A 1 86 ? -6.732 -6.449 -3.834 1.00 92.38 86 ARG A O 1
ATOM 693 N N . GLN A 1 87 ? -5.248 -5.481 -5.221 1.00 91.94 87 GLN A N 1
ATOM 694 C CA . GLN A 1 87 ? -6.207 -4.674 -5.968 1.00 91.94 87 GLN A CA 1
ATOM 695 C C . GLN A 1 87 ? -6.047 -4.969 -7.454 1.00 91.94 87 GLN A C 1
ATOM 697 O O . GLN A 1 87 ? -4.925 -4.980 -7.962 1.00 91.94 87 GLN A O 1
ATOM 702 N N . GLU A 1 88 ? -7.156 -5.194 -8.147 1.00 92.44 88 GLU A N 1
ATOM 703 C CA . GLU A 1 88 ? -7.200 -5.341 -9.600 1.00 92.44 88 GLU A CA 1
ATOM 704 C C . GLU A 1 88 ? -8.354 -4.496 -10.135 1.00 92.44 88 GLU A C 1
ATOM 706 O O . GLU A 1 88 ? -9.424 -4.457 -9.531 1.00 92.44 88 GLU A O 1
ATOM 711 N N . GLY A 1 89 ? -8.139 -3.786 -11.240 1.00 92.00 89 GLY A N 1
ATOM 712 C CA . GLY A 1 89 ? -9.172 -2.927 -11.808 1.00 92.00 89 GLY A CA 1
ATOM 713 C C . GLY A 1 89 ? -8.652 -2.033 -12.921 1.00 92.00 89 GLY A C 1
ATOM 714 O O . GLY A 1 89 ? -7.618 -2.313 -13.530 1.00 92.00 89 GLY A O 1
ATOM 715 N N . MET A 1 90 ? -9.370 -0.940 -13.168 1.00 91.12 90 MET A N 1
ATOM 716 C CA . MET A 1 90 ? -9.009 0.079 -14.152 1.00 91.12 90 MET A CA 1
ATOM 717 C C . MET A 1 90 ? -8.611 1.370 -13.433 1.00 91.12 90 MET A C 1
ATOM 719 O O . MET A 1 90 ? -9.273 1.787 -12.486 1.00 91.12 90 MET A O 1
ATOM 723 N N . LEU A 1 91 ? -7.530 2.004 -13.881 1.00 89.00 91 LEU A N 1
ATOM 724 C CA . LEU A 1 91 ? -7.007 3.255 -13.338 1.00 89.00 91 LEU A CA 1
ATOM 725 C C . LEU A 1 91 ? -6.967 4.319 -14.437 1.00 89.00 91 LEU A C 1
ATOM 727 O O . LEU A 1 91 ? -6.508 4.053 -15.549 1.00 89.00 91 LEU A O 1
ATOM 731 N N . ARG A 1 92 ? -7.405 5.537 -14.115 1.00 88.75 92 ARG A N 1
ATOM 732 C CA . ARG A 1 92 ? -7.322 6.714 -14.986 1.00 88.75 92 ARG A CA 1
ATOM 733 C C . ARG A 1 92 ? -6.493 7.791 -14.281 1.00 88.75 92 ARG A C 1
ATOM 735 O O . ARG A 1 92 ? -6.889 8.277 -13.232 1.00 88.75 92 ARG A O 1
ATOM 742 N N . THR A 1 93 ? -5.331 8.147 -14.836 1.00 85.06 93 THR A N 1
ATOM 743 C CA . THR A 1 93 ? -4.343 9.028 -14.167 1.00 85.06 93 THR A CA 1
ATOM 744 C C . THR A 1 93 ? -4.562 10.525 -14.393 1.00 85.06 93 THR A C 1
ATOM 746 O O . THR A 1 93 ? -3.869 11.336 -13.794 1.00 85.06 93 THR A O 1
ATOM 749 N N . LYS A 1 94 ? -5.467 10.904 -15.297 1.00 86.56 94 LYS A N 1
ATOM 750 C CA . LYS A 1 94 ? -5.865 12.293 -15.566 1.00 86.56 94 LYS A CA 1
ATOM 751 C C . LYS A 1 94 ? -7.334 12.314 -16.003 1.00 86.56 94 LYS A C 1
ATOM 753 O O . LYS A 1 94 ? -7.753 11.312 -16.584 1.00 86.56 94 LYS A O 1
ATOM 758 N N . PRO A 1 95 ? -8.105 13.391 -15.770 1.00 89.06 95 PRO A N 1
ATOM 759 C CA . PRO A 1 95 ? -9.531 13.439 -16.117 1.00 89.06 95 PRO A CA 1
ATOM 760 C C . PRO A 1 95 ? -9.816 13.006 -17.564 1.00 89.06 95 PRO A C 1
ATOM 762 O O . PRO A 1 95 ? -10.618 12.103 -17.788 1.00 89.06 95 PRO A O 1
ATOM 765 N N . GLU A 1 96 ? -9.033 13.524 -18.512 1.00 90.62 96 GLU A N 1
ATOM 766 C CA . GLU A 1 96 ? -9.104 13.214 -19.952 1.00 90.62 96 GLU A CA 1
ATOM 767 C C . GLU A 1 96 ? -8.252 11.991 -20.370 1.00 90.62 96 GLU A C 1
ATOM 769 O O . GLU A 1 96 ? -7.778 11.873 -21.498 1.00 90.62 96 GLU A O 1
ATOM 774 N N . GLY A 1 97 ? -7.905 11.113 -19.428 1.00 84.44 97 GLY A N 1
ATOM 775 C CA . GLY A 1 97 ? -7.005 9.981 -19.654 1.00 84.44 97 GLY A CA 1
ATOM 776 C C . GLY A 1 97 ? -7.742 8.709 -20.059 1.00 84.44 97 GLY A C 1
ATOM 777 O O . GLY A 1 97 ? -8.878 8.481 -19.652 1.00 84.44 97 GLY A O 1
ATOM 778 N N . ALA A 1 98 ? -7.062 7.823 -20.786 1.00 87.81 98 ALA A N 1
ATOM 779 C CA . ALA A 1 98 ? -7.574 6.480 -21.035 1.00 87.81 98 ALA A CA 1
ATOM 780 C C . ALA A 1 98 ? -7.568 5.636 -19.748 1.00 87.81 98 ALA A C 1
ATOM 782 O O . ALA A 1 98 ? -6.637 5.720 -18.940 1.00 87.81 98 ALA A O 1
ATOM 783 N N . TRP A 1 99 ? -8.585 4.790 -19.587 1.00 89.25 99 TRP A N 1
ATOM 784 C CA . TRP A 1 99 ? -8.598 3.752 -18.561 1.00 89.25 99 TRP A CA 1
ATOM 785 C C . TRP A 1 99 ? -7.534 2.697 -18.861 1.00 89.25 99 TRP A C 1
ATOM 787 O O . TRP A 1 99 ? -7.438 2.192 -19.979 1.00 89.25 99 TRP A O 1
ATOM 797 N N . MET A 1 100 ? -6.738 2.355 -17.854 1.00 89.25 100 MET A N 1
ATOM 798 C CA . MET A 1 100 ? -5.647 1.393 -17.968 1.00 89.25 100 MET A CA 1
ATOM 799 C C . MET A 1 100 ? -5.837 0.274 -16.948 1.00 89.25 100 MET A C 1
ATOM 801 O O . MET 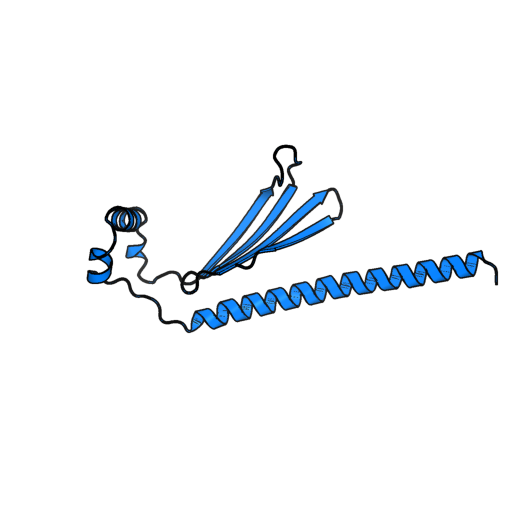A 1 100 ? -6.011 0.577 -15.764 1.00 89.25 100 MET A O 1
ATOM 805 N N . PRO A 1 101 ? -5.761 -1.007 -17.346 1.00 90.31 101 PRO A N 1
ATOM 806 C CA . PRO A 1 101 ? -5.821 -2.087 -16.380 1.00 90.31 101 PRO A CA 1
ATOM 807 C C . PRO A 1 101 ? -4.606 -2.020 -15.456 1.00 90.31 101 PRO A C 1
ATOM 809 O O . PRO A 1 101 ? -3.459 -1.883 -15.903 1.00 90.31 101 PRO A O 1
ATOM 812 N N . PHE A 1 102 ? -4.852 -2.139 -14.156 1.00 89.00 102 PHE A N 1
ATOM 813 C CA . PHE A 1 102 ? -3.810 -2.160 -13.145 1.00 89.00 102 PHE A CA 1
ATOM 814 C C . PHE A 1 102 ? -3.990 -3.330 -12.183 1.00 89.00 102 PHE A C 1
ATOM 816 O O . PHE A 1 102 ? -5.095 -3.805 -11.923 1.00 89.00 102 PHE A O 1
ATOM 823 N N . ARG A 1 103 ? -2.860 -3.798 -11.655 1.00 89.88 103 ARG A N 1
ATOM 824 C CA . ARG A 1 103 ? -2.809 -4.730 -10.529 1.00 89.88 103 ARG A CA 1
ATOM 825 C C . ARG A 1 103 ? -1.851 -4.195 -9.492 1.00 89.88 103 ARG A C 1
ATOM 827 O O . ARG A 1 103 ? -0.692 -3.949 -9.829 1.00 89.8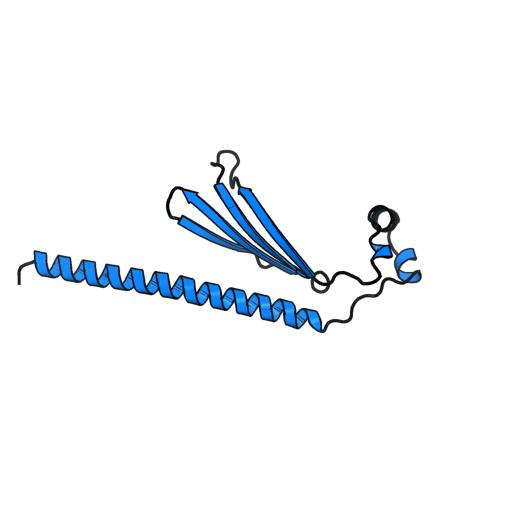8 103 ARG A O 1
ATOM 834 N N . ALA A 1 104 ? -2.303 -4.057 -8.256 1.00 88.88 104 ALA A N 1
ATOM 835 C CA . ALA A 1 104 ? -1.496 -3.549 -7.163 1.00 88.88 104 ALA A CA 1
ATOM 836 C C . ALA A 1 104 ? -1.457 -4.495 -5.963 1.00 88.88 104 ALA A C 1
ATOM 838 O O . ALA A 1 104 ? -2.371 -5.285 -5.711 1.00 88.88 104 ALA A O 1
ATOM 839 N N . LYS A 1 105 ? -0.346 -4.424 -5.233 1.00 89.50 105 LYS A N 1
ATOM 840 C CA . LYS A 1 105 ? -0.155 -5.047 -3.929 1.00 89.50 105 LYS A CA 1
ATOM 841 C C . LYS A 1 105 ? 0.247 -3.956 -2.955 1.00 89.50 105 LYS A C 1
ATOM 843 O O . LYS A 1 105 ? 1.254 -3.294 -3.183 1.00 89.50 105 LYS A O 1
ATOM 848 N N . GLN A 1 106 ? -0.513 -3.821 -1.881 1.00 86.56 106 GLN A N 1
ATOM 849 C CA . GLN A 1 106 ? -0.212 -2.910 -0.792 1.00 86.56 106 GLN A CA 1
ATOM 850 C C . GLN A 1 106 ? 0.131 -3.708 0.458 1.00 86.56 106 GLN A C 1
ATOM 852 O O . GLN A 1 106 ? -0.550 -4.688 0.772 1.00 86.56 106 GLN A O 1
ATOM 857 N N . TYR A 1 107 ? 1.168 -3.279 1.160 1.00 86.12 107 TYR A N 1
ATOM 858 C CA . TYR A 1 107 ? 1.440 -3.675 2.534 1.00 86.12 107 TYR A CA 1
ATOM 859 C C . TYR A 1 107 ? 1.328 -2.419 3.385 1.00 86.12 107 TYR A C 1
ATOM 861 O O . TYR A 1 107 ? 1.995 -1.433 3.091 1.00 86.12 107 TYR A O 1
ATOM 869 N N . SER A 1 108 ? 0.463 -2.443 4.390 1.00 84.19 108 SER A N 1
ATOM 870 C CA . SER A 1 108 ? 0.298 -1.351 5.347 1.00 84.19 108 SER A CA 1
ATOM 871 C C . SER A 1 108 ? 0.663 -1.851 6.730 1.00 84.19 108 SER A C 1
ATOM 873 O O . SER A 1 108 ? 0.221 -2.929 7.130 1.00 84.19 108 SER A O 1
ATOM 875 N N . LEU A 1 109 ? 1.471 -1.070 7.431 1.00 80.50 109 LEU A N 1
ATOM 876 C CA . LEU A 1 109 ? 1.883 -1.287 8.808 1.00 80.50 109 LEU A CA 1
ATOM 877 C C . LEU A 1 109 ? 1.130 -0.281 9.681 1.00 80.50 109 LEU A C 1
ATOM 879 O O . LEU A 1 109 ? 1.038 0.896 9.336 1.00 80.50 109 LEU A O 1
ATOM 883 N N . LEU A 1 110 ? 0.516 -0.775 10.755 1.00 78.12 110 LEU A N 1
ATOM 884 C CA . LEU A 1 110 ? -0.341 0.032 11.628 1.00 78.12 110 LEU A CA 1
ATOM 885 C C . LEU A 1 110 ? 0.400 0.521 12.878 1.00 78.12 110 LEU A C 1
ATOM 887 O O . LEU A 1 110 ? 0.099 1.610 13.353 1.00 78.12 110 LEU A O 1
ATOM 891 N N . ASP A 1 111 ? 1.373 -0.254 13.367 1.00 74.50 111 ASP A N 1
ATOM 892 C CA . ASP A 1 111 ? 2.178 0.107 14.543 1.00 74.50 111 ASP A CA 1
ATOM 893 C C . ASP A 1 111 ? 3.137 1.268 14.222 1.00 74.50 111 ASP A C 1
ATOM 895 O O . ASP A 1 111 ? 3.149 2.284 14.912 1.00 74.50 111 ASP A O 1
ATOM 899 N N . GLN A 1 112 ? 3.860 1.155 13.103 1.00 72.44 112 GLN A N 1
ATOM 900 C CA . GLN A 1 112 ? 4.606 2.252 12.487 1.00 72.44 112 GLN A CA 1
ATOM 901 C C . GLN A 1 112 ? 3.862 2.679 11.222 1.00 72.44 112 GLN A C 1
ATOM 903 O O . GLN A 1 112 ? 3.879 1.900 10.260 1.00 72.44 112 GLN A O 1
ATOM 908 N N . PRO A 1 113 ? 3.208 3.860 11.198 1.00 71.00 113 PRO A N 1
ATOM 909 C CA . PRO A 1 113 ? 2.404 4.313 10.068 1.00 71.00 113 PRO A CA 1
ATOM 910 C C . PRO A 1 113 ? 3.254 4.396 8.802 1.00 71.00 113 PRO A C 1
ATOM 912 O O . PRO A 1 113 ? 3.935 5.381 8.545 1.00 71.00 113 PRO A O 1
ATOM 915 N N . SER A 1 114 ? 3.238 3.323 8.026 1.00 76.00 114 SER A N 1
ATOM 916 C CA . SER A 1 114 ? 4.023 3.187 6.810 1.00 76.00 114 SER A CA 1
ATOM 917 C C . SER A 1 114 ? 3.287 2.267 5.855 1.00 76.00 114 SER A C 1
ATOM 919 O O . SER A 1 114 ? 2.542 1.356 6.249 1.00 76.00 114 SER A O 1
ATOM 921 N N . PHE A 1 115 ? 3.454 2.522 4.564 1.00 82.12 115 PHE A N 1
ATOM 922 C CA . PHE A 1 115 ? 2.875 1.664 3.549 1.00 82.12 115 PHE A CA 1
ATOM 923 C C . PHE A 1 115 ? 3.790 1.536 2.340 1.00 82.12 115 PHE A C 1
ATOM 925 O O . PHE A 1 115 ? 4.472 2.472 1.937 1.00 82.12 115 PHE A O 1
ATOM 932 N N . ILE A 1 116 ? 3.756 0.351 1.737 1.00 81.31 116 ILE A N 1
ATOM 933 C CA . ILE A 1 116 ? 4.402 0.063 0.464 1.00 81.31 116 ILE A CA 1
ATOM 934 C C . ILE A 1 116 ? 3.304 -0.280 -0.520 1.00 81.31 116 ILE A C 1
ATOM 936 O O . ILE A 1 116 ? 2.612 -1.293 -0.364 1.00 81.31 116 ILE A O 1
ATOM 940 N N . TRP A 1 117 ? 3.162 0.537 -1.554 1.00 82.69 117 TRP A N 1
ATOM 941 C CA . TRP A 1 117 ? 2.244 0.267 -2.648 1.00 82.69 117 TRP A CA 1
ATOM 942 C C . TRP A 1 117 ? 3.018 -0.047 -3.919 1.00 82.69 117 TRP A C 1
ATOM 944 O O . TRP A 1 117 ? 3.743 0.790 -4.439 1.00 82.69 117 TRP A O 1
ATOM 954 N N . MET A 1 118 ? 2.849 -1.267 -4.424 1.00 81.25 118 MET A N 1
ATOM 955 C CA . MET A 1 118 ? 3.423 -1.716 -5.687 1.00 81.25 118 MET A CA 1
ATOM 956 C C . MET A 1 118 ? 2.312 -1.904 -6.704 1.00 81.25 118 MET A C 1
ATOM 958 O O . MET A 1 118 ? 1.563 -2.882 -6.621 1.00 81.25 118 MET A O 1
ATOM 962 N N . ALA A 1 119 ? 2.253 -1.048 -7.715 1.00 82.75 119 ALA A N 1
ATOM 963 C CA . ALA A 1 119 ? 1.324 -1.222 -8.825 1.00 82.75 119 ALA A CA 1
ATOM 964 C C . ALA A 1 119 ? 2.021 -1.615 -10.117 1.00 82.75 119 ALA A C 1
ATOM 966 O O . ALA A 1 119 ? 3.129 -1.189 -10.405 1.00 82.75 119 ALA A O 1
ATOM 967 N N . ARG A 1 120 ? 1.337 -2.416 -10.931 1.00 81.12 120 ARG A N 1
ATOM 968 C CA . ARG A 1 120 ? 1.649 -2.613 -12.343 1.00 81.12 120 ARG A CA 1
ATOM 969 C C . ARG A 1 120 ? 0.517 -2.032 -13.154 1.00 81.12 120 ARG A C 1
ATOM 971 O O . ARG A 1 120 ? -0.576 -2.599 -13.161 1.00 81.12 120 ARG A O 1
ATOM 978 N N . ILE A 1 121 ? 0.806 -0.947 -13.853 1.00 83.06 121 ILE A N 1
ATOM 979 C CA . ILE A 1 121 ? -0.139 -0.298 -14.755 1.00 83.06 121 ILE A CA 1
ATOM 980 C C . ILE A 1 121 ? 0.229 -0.714 -16.175 1.00 83.06 121 ILE A C 1
ATOM 982 O O . ILE A 1 121 ? 1.378 -0.561 -16.596 1.00 83.06 121 ILE A O 1
ATOM 986 N N . GLN A 1 122 ? -0.733 -1.275 -16.903 1.00 74.38 122 GLN A N 1
ATOM 987 C CA . GLN A 1 122 ? -0.573 -1.583 -18.318 1.00 74.38 122 GLN A CA 1
ATOM 988 C C . GLN A 1 122 ? -1.077 -0.388 -19.124 1.00 74.38 122 GLN A C 1
ATOM 990 O O . GLN A 1 122 ? -2.276 -0.245 -19.361 1.00 74.38 122 GLN A O 1
ATOM 995 N N . ARG A 1 123 ? -0.153 0.478 -19.552 1.00 58.66 123 ARG A N 1
ATOM 996 C CA . ARG A 1 123 ? -0.425 1.320 -20.721 1.00 58.66 123 ARG A CA 1
ATOM 997 C C . ARG A 1 123 ? -0.376 0.439 -21.959 1.00 58.66 123 ARG A C 1
ATOM 999 O O . ARG A 1 123 ? 0.232 -0.628 -21.931 1.00 58.66 123 ARG A O 1
ATOM 1006 N N . HIS A 1 124 ? -1.035 0.893 -23.018 1.00 54.38 124 HIS A N 1
ATOM 1007 C CA . HIS A 1 124 ? -1.081 0.257 -24.332 1.00 54.38 124 HIS A CA 1
ATOM 1008 C C . HIS A 1 124 ? 0.220 -0.506 -24.693 1.00 54.38 124 HIS A C 1
ATOM 1010 O O . HIS A 1 124 ? 1.323 -0.052 -24.371 1.00 54.38 124 HIS A O 1
ATOM 1016 N N . ARG A 1 125 ? 0.040 -1.679 -25.322 1.00 48.78 125 ARG A N 1
ATOM 1017 C CA . ARG A 1 125 ? 1.044 -2.657 -25.795 1.00 48.78 125 ARG A CA 1
ATOM 1018 C C . ARG A 1 125 ? 2.503 -2.359 -25.391 1.00 48.78 125 ARG A C 1
ATOM 1020 O O . ARG A 1 125 ? 3.244 -1.719 -26.124 1.00 48.78 125 ARG A O 1
ATOM 1027 N N . GLY A 1 126 ? 2.918 -2.908 -24.244 1.00 46.59 126 GLY A N 1
ATOM 1028 C CA . GLY A 1 126 ? 4.330 -3.183 -23.928 1.00 46.59 126 GLY A CA 1
ATOM 1029 C C . GLY A 1 126 ? 4.937 -2.424 -22.743 1.00 46.59 126 GLY A C 1
ATOM 1030 O O . GLY A 1 126 ? 5.891 -2.917 -22.145 1.00 46.59 126 GLY A O 1
ATOM 1031 N N . LEU A 1 127 ? 4.379 -1.281 -22.335 1.00 46.88 127 LEU A N 1
ATOM 1032 C CA . LEU A 1 127 ? 4.957 -0.458 -21.263 1.00 46.88 127 LEU A CA 1
ATOM 1033 C C . LEU A 1 127 ? 4.369 -0.817 -19.891 1.00 46.88 127 LEU A C 1
ATOM 1035 O O . LEU A 1 127 ? 3.205 -0.540 -19.594 1.00 46.88 127 LEU A O 1
ATOM 1039 N N . ARG A 1 128 ? 5.198 -1.432 -19.040 1.00 48.91 128 ARG A N 1
ATOM 1040 C CA . ARG A 1 128 ? 4.870 -1.769 -17.651 1.00 48.91 128 ARG A CA 1
ATOM 1041 C C . ARG A 1 128 ? 5.472 -0.720 -16.723 1.00 48.91 128 ARG A C 1
ATOM 1043 O O . ARG A 1 128 ? 6.668 -0.749 -16.464 1.00 48.91 128 ARG A O 1
ATOM 1050 N N . PHE A 1 129 ? 4.633 0.160 -16.192 1.00 51.91 129 PHE A N 1
ATOM 1051 C CA . PHE A 1 129 ? 5.053 1.088 -15.147 1.00 51.91 129 PHE A CA 1
ATOM 1052 C C . PHE A 1 129 ? 4.880 0.414 -13.788 1.00 51.91 129 PHE A C 1
ATOM 1054 O O . PHE A 1 129 ? 3.789 -0.077 -13.476 1.00 51.91 129 PHE A O 1
ATOM 1061 N N . MET A 1 130 ? 5.970 0.358 -13.020 1.00 50.94 130 MET A N 1
ATOM 1062 C CA . MET A 1 130 ? 5.927 0.071 -11.593 1.00 50.94 130 MET A CA 1
ATOM 1063 C C . MET A 1 130 ? 6.139 1.377 -10.844 1.00 50.94 130 MET A C 1
ATOM 1065 O O . MET A 1 130 ? 7.161 2.028 -11.023 1.00 50.94 130 MET A O 1
ATOM 1069 N N . ALA A 1 131 ? 5.123 1.781 -10.089 1.00 54.72 131 ALA A N 1
ATOM 1070 C CA . ALA A 1 131 ? 5.186 2.927 -9.199 1.00 54.72 131 ALA A CA 1
ATOM 1071 C C . ALA A 1 131 ? 5.241 2.402 -7.767 1.00 54.72 131 ALA A C 1
ATOM 1073 O O . ALA A 1 131 ? 4.466 1.505 -7.416 1.00 54.72 131 ALA A O 1
ATOM 1074 N N . GLU A 1 132 ? 6.168 2.958 -6.995 1.00 52.16 132 GLU A N 1
ATOM 1075 C CA . GLU A 1 132 ? 6.355 2.693 -5.576 1.00 52.16 132 GLU A CA 1
ATOM 1076 C C . GLU A 1 132 ? 6.273 4.031 -4.857 1.00 52.16 132 GLU A C 1
ATOM 1078 O O . GLU A 1 132 ? 7.068 4.933 -5.109 1.00 52.16 132 GLU A O 1
ATOM 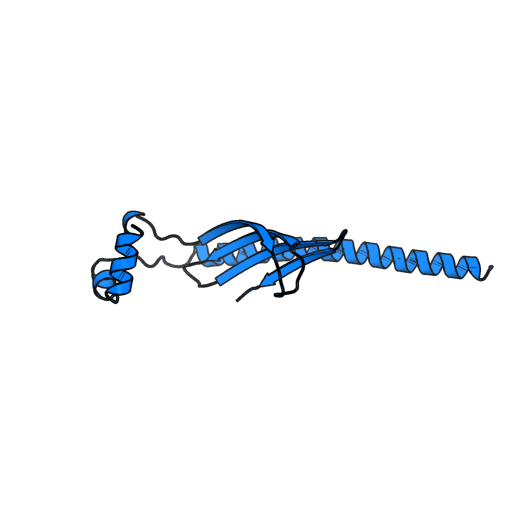1083 N N . THR A 1 133 ? 5.259 4.188 -4.014 1.00 48.88 133 THR A N 1
ATOM 1084 C CA . THR A 1 133 ? 5.187 5.303 -3.069 1.00 48.88 133 THR A CA 1
ATOM 1085 C C . THR A 1 133 ? 5.516 4.741 -1.699 1.00 48.88 133 THR A C 1
ATOM 1087 O O . THR A 1 133 ? 4.775 3.894 -1.197 1.00 48.88 133 THR A O 1
ATOM 1090 N N . CYS A 1 134 ? 6.648 5.177 -1.154 1.00 35.97 134 CYS A N 1
ATOM 1091 C CA . CYS A 1 134 ? 7.037 4.982 0.234 1.00 35.97 134 CYS A CA 1
ATOM 1092 C C . CYS A 1 134 ? 6.891 6.346 0.912 1.00 35.97 134 CYS A C 1
ATOM 1094 O O . CYS A 1 134 ? 7.499 7.317 0.458 1.00 35.97 134 CYS A O 1
ATOM 1096 N N . THR A 1 135 ? 6.051 6.424 1.936 1.00 39.25 135 THR A N 1
ATOM 1097 C CA . THR A 1 135 ? 5.944 7.572 2.850 1.00 39.25 135 THR A CA 1
ATOM 1098 C C . THR A 1 135 ? 6.286 7.108 4.242 1.00 39.25 135 THR A C 1
ATOM 1100 O O . THR A 1 135 ? 5.793 6.005 4.585 1.00 39.25 135 THR A O 1
#

pLDDT: mean 78.69, std 13.63, range [35.97, 95.25]

Secondary structure (DSSP, 8-state):
--HHHHHHHHHHHHHHHHHHHHHHHHHHHHHHHHHHHHHHHHHGGGSPP----HHHHHTS-HHHHHHHHHTTTTTTSS---EEEEEEEEEE-SSTTPPPEEEEEEEEEETTTTEEEEEEEEE-STT-EEEEEEE-

Foldseek 3Di:
DDPVVVVVVVVVVVVVVVVVVVVVVVVVVVVVVVVVVVVVVVVLVPDDFDDDDPVNLVPDDPVVNVVCVVVVVVVPVGDDFKDKDWDWDWDAPDPPGDTWTKIWIKIAGDVPGWMWIWMFTDDPPDDTDTDTDTD

InterPro domains:
  IPR046674 Protein of unknown function DUF6544 [PF20181] (52-127)